Protein AF-A0A7R9WF77-F1 (afdb_monomer_lite)

Foldseek 3Di:
DVVLVPDDPVVNCVVPVDPPVVVVLVVLQVQQDWDKDKDKDWPPVVPDDPPDDTDMDIDIDTDHDPVPDDPVSVVCHQFHPDPPDPDTDGDKDKDWDADPVVRGTDDIDID

Sequence (111 aa):
VFDILTLDDDVRNDLLRLPDEKMADVAIFCNNYPNVDVTFDVRDADDVTAGDPVQISVKLEREIDEDDMDEEDLERLGVVSAPLFPKEKREGWWIVIGDTKTNSLLSLKRV

pLDDT: mean 89.85, std 5.78, range [69.88, 97.06]

Radius of gyration: 19.61 Å; chains: 1; bounding box: 44×33×56 Å

Organism: NCBI:txid2749911

InterPro domains:
  IPR004179 Sec63 domain [PF02889] (22-111)
  IPR014756 Immunoglobulin E-set [SSF81296] (35-111)
  IPR035892 C2 domain superfamily [G3DSA:2.60.40.150] (33-111)

Secondary structure (DSSP, 8-state):
-HHHHTS-HHHHHHHH---HHHHHHHHHHHHHS--EEEEEEETTGGG--TTPPP-EEEEEEE---TTS--HHHHHHTTB---TTSSS--B---EEEEEETTTTEEEEEEE-

Structure (mmCIF, N/CA/C/O backbone):
data_AF-A0A7R9WF77-F1
#
_entry.id   AF-A0A7R9WF77-F1
#
loop_
_atom_site.group_PDB
_atom_site.id
_atom_site.type_symbol
_atom_site.label_atom_id
_atom_site.label_alt_id
_atom_site.label_comp_id
_atom_site.label_asym_id
_atom_site.label_entity_id
_atom_site.label_seq_id
_atom_site.pdbx_PDB_ins_code
_atom_site.Cartn_x
_atom_site.Cartn_y
_atom_site.Cartn_z
_atom_site.occupancy
_atom_site.B_iso_or_equiv
_atom_site.auth_seq_id
_atom_site.auth_comp_id
_atom_site.auth_asym_id
_atom_site.auth_atom_id
_atom_site.pdbx_PDB_model_num
ATOM 1 N N . VAL A 1 1 ? -2.107 -5.637 -12.566 1.00 81.06 1 VAL A N 1
ATOM 2 C CA . VAL A 1 1 ? -0.658 -5.352 -12.431 1.00 81.06 1 VAL A CA 1
ATOM 3 C C . VAL A 1 1 ? 0.068 -6.601 -11.984 1.00 81.06 1 VAL A C 1
ATOM 5 O O . VAL A 1 1 ? 0.930 -7.038 -12.725 1.00 81.06 1 VAL A O 1
ATOM 8 N N . PHE A 1 2 ? -0.345 -7.231 -10.880 1.00 84.75 2 PHE A N 1
ATOM 9 C CA . PHE A 1 2 ? 0.202 -8.526 -10.453 1.00 84.75 2 PHE A CA 1
ATOM 10 C C . PHE A 1 2 ? 0.205 -9.589 -11.562 1.00 84.75 2 PHE A C 1
ATOM 12 O O . PHE A 1 2 ? 1.232 -10.206 -11.785 1.00 84.75 2 PHE A O 1
ATOM 19 N N . ASP A 1 3 ? -0.865 -9.689 -12.356 1.00 88.06 3 ASP A N 1
ATOM 20 C CA . ASP A 1 3 ? -0.907 -10.618 -13.500 1.00 88.06 3 ASP A CA 1
ATOM 21 C C . ASP A 1 3 ? 0.127 -10.337 -14.600 1.00 88.06 3 ASP A C 1
ATOM 23 O O . ASP A 1 3 ? 0.334 -11.191 -15.441 1.00 88.06 3 ASP A O 1
ATOM 27 N N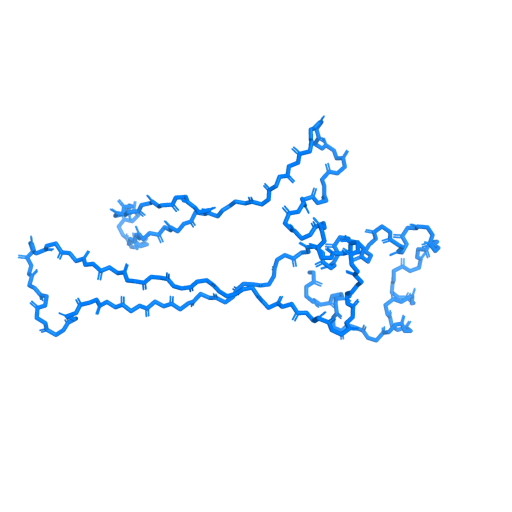 . ILE A 1 4 ? 0.717 -9.138 -14.668 1.00 86.12 4 ILE A N 1
ATOM 28 C CA . ILE A 1 4 ? 1.791 -8.810 -15.625 1.00 86.12 4 ILE A CA 1
ATOM 29 C C . ILE A 1 4 ? 3.165 -9.092 -15.008 1.00 86.12 4 ILE A C 1
ATOM 31 O O . ILE A 1 4 ? 4.081 -9.481 -15.726 1.00 86.12 4 ILE A O 1
ATOM 35 N N . LEU A 1 5 ? 3.291 -8.909 -13.689 1.00 82.56 5 LEU A N 1
ATOM 36 C CA . LEU A 1 5 ? 4.501 -9.191 -12.912 1.00 82.56 5 LEU A CA 1
ATOM 37 C C . LEU A 1 5 ? 4.819 -10.689 -12.846 1.00 82.56 5 LEU A C 1
ATOM 39 O O . LEU A 1 5 ? 5.982 -11.060 -12.842 1.00 82.56 5 LEU A O 1
ATOM 43 N N . THR A 1 6 ? 3.798 -11.546 -12.805 1.00 83.56 6 THR A N 1
ATOM 44 C CA . THR A 1 6 ? 3.965 -13.001 -12.649 1.00 83.56 6 THR A CA 1
ATOM 45 C C . THR A 1 6 ? 4.094 -13.766 -13.967 1.00 83.56 6 THR A C 1
ATOM 47 O O . THR A 1 6 ? 4.174 -14.993 -13.948 1.00 83.56 6 THR A O 1
ATOM 50 N N . LEU A 1 7 ? 4.069 -13.076 -15.112 1.00 87.50 7 LEU A N 1
ATOM 51 C CA . LEU A 1 7 ? 4.245 -13.709 -16.419 1.00 87.50 7 LEU A CA 1
ATOM 52 C C . LEU A 1 7 ? 5.720 -13.915 -16.728 1.00 87.50 7 LEU A C 1
ATOM 54 O O . LEU A 1 7 ? 6.526 -13.003 -16.551 1.00 87.50 7 LEU A O 1
ATOM 58 N N . ASP A 1 8 ? 6.017 -15.069 -17.319 1.00 86.38 8 ASP A N 1
ATOM 59 C CA . ASP A 1 8 ? 7.302 -15.316 -17.957 1.00 86.38 8 ASP A CA 1
ATOM 60 C C . ASP A 1 8 ? 7.566 -14.280 -19.065 1.00 86.38 8 ASP A C 1
ATOM 62 O O . ASP A 1 8 ? 6.649 -13.800 -19.748 1.00 86.38 8 ASP A O 1
ATOM 66 N N . ASP A 1 9 ? 8.839 -13.936 -19.254 1.00 83.56 9 ASP A N 1
ATOM 67 C CA . ASP A 1 9 ? 9.274 -12.874 -20.165 1.00 83.56 9 ASP A CA 1
ATOM 68 C C . ASP A 1 9 ? 8.800 -13.078 -21.613 1.00 83.56 9 ASP A C 1
ATOM 70 O O . ASP A 1 9 ? 8.432 -12.116 -22.292 1.00 83.56 9 ASP A O 1
ATOM 74 N N . ASP A 1 10 ? 8.791 -14.316 -22.106 1.00 88.75 10 ASP A N 1
ATOM 75 C CA . ASP A 1 10 ? 8.358 -14.660 -23.462 1.00 88.75 10 ASP A CA 1
ATOM 76 C C . ASP A 1 10 ? 6.851 -14.441 -23.655 1.00 88.75 10 ASP A C 1
ATOM 78 O O . ASP A 1 10 ? 6.436 -13.827 -24.644 1.00 88.75 10 ASP A O 1
ATOM 82 N N . VAL A 1 11 ? 6.040 -14.854 -22.677 1.00 91.69 11 VAL A N 1
ATOM 83 C CA . VAL A 1 11 ? 4.589 -14.623 -22.665 1.00 91.69 11 VAL A CA 1
ATOM 84 C C . VAL A 1 11 ? 4.283 -13.134 -22.541 1.00 91.69 11 VAL A C 1
ATOM 86 O O . VAL A 1 11 ? 3.437 -12.610 -23.271 1.00 91.69 11 VAL A O 1
ATOM 89 N N . ARG A 1 12 ? 4.990 -12.424 -21.656 1.00 90.00 12 ARG A N 1
ATOM 90 C CA . ARG A 1 12 ? 4.835 -10.977 -21.467 1.00 90.00 12 ARG A CA 1
ATOM 91 C C . ARG A 1 12 ? 5.142 -10.213 -22.755 1.00 90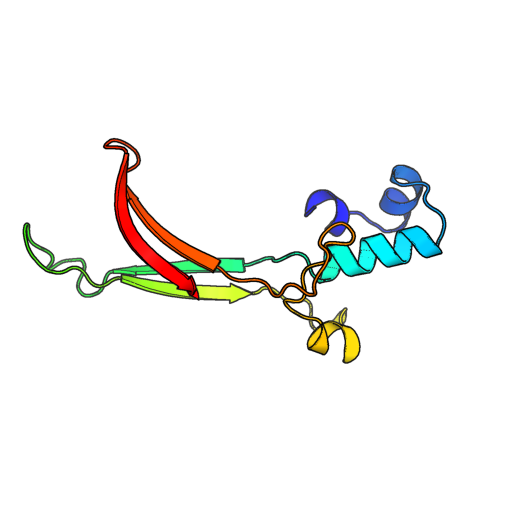.00 12 ARG A C 1
ATOM 93 O O . ARG A 1 12 ? 4.370 -9.335 -23.145 1.00 90.00 12 ARG A O 1
ATOM 100 N N . ASN A 1 13 ? 6.228 -10.567 -23.438 1.00 87.56 13 ASN A N 1
ATOM 101 C CA . ASN A 1 13 ? 6.639 -9.915 -24.678 1.00 87.56 13 ASN A CA 1
ATOM 102 C C . ASN A 1 13 ? 5.679 -10.210 -25.844 1.00 87.56 13 ASN A C 1
ATOM 104 O O . ASN A 1 13 ? 5.327 -9.281 -26.578 1.00 87.56 13 ASN A O 1
ATOM 108 N N . ASP A 1 14 ? 5.198 -11.452 -25.998 1.00 92.31 14 ASP A N 1
ATOM 109 C CA . ASP A 1 14 ? 4.195 -11.776 -27.027 1.00 92.31 14 ASP A CA 1
ATOM 110 C C . ASP A 1 14 ? 2.831 -11.130 -26.745 1.00 92.31 14 ASP A C 1
ATOM 112 O O . ASP A 1 14 ? 2.131 -10.745 -27.684 1.00 92.31 14 ASP A O 1
ATOM 116 N N . LEU A 1 15 ? 2.456 -10.962 -25.475 1.00 92.69 15 LEU A N 1
ATOM 117 C CA . LEU A 1 15 ? 1.201 -10.316 -25.098 1.00 92.69 15 LEU A CA 1
ATOM 118 C C . LEU A 1 15 ? 1.241 -8.799 -25.327 1.00 92.69 15 LEU A C 1
ATOM 120 O O . LEU A 1 15 ? 0.309 -8.237 -25.904 1.00 92.69 15 LEU A O 1
ATOM 124 N N . LEU A 1 16 ? 2.299 -8.131 -24.854 1.00 90.12 16 LEU A N 1
ATOM 125 C CA . LEU A 1 16 ? 2.389 -6.669 -24.860 1.00 90.12 16 LEU A CA 1
ATOM 126 C C . LEU A 1 16 ? 2.827 -6.113 -26.218 1.00 90.12 16 LEU A C 1
ATOM 128 O O . LEU A 1 16 ? 2.316 -5.072 -26.636 1.00 90.12 16 LEU A O 1
ATOM 132 N N . ARG A 1 17 ? 3.741 -6.800 -26.921 1.00 92.44 17 ARG A N 1
ATOM 133 C CA . ARG A 1 17 ? 4.253 -6.416 -28.255 1.00 92.44 17 ARG A CA 1
ATOM 134 C C . ARG A 1 17 ? 4.690 -4.951 -28.340 1.00 92.44 17 ARG A C 1
ATOM 136 O O . ARG A 1 17 ? 4.453 -4.272 -29.342 1.00 92.44 17 ARG A O 1
ATOM 143 N N . LEU A 1 18 ? 5.291 -4.455 -27.264 1.00 92.56 18 LEU A N 1
ATOM 144 C CA . LEU A 1 18 ? 5.778 -3.087 -27.164 1.00 92.56 18 LEU A CA 1
ATOM 145 C C . LEU A 1 18 ? 7.244 -3.004 -27.616 1.00 92.56 18 LEU A C 1
ATOM 147 O O . LEU A 1 18 ? 7.979 -3.976 -27.460 1.00 92.56 18 LEU A O 1
ATOM 151 N N . PRO A 1 19 ? 7.6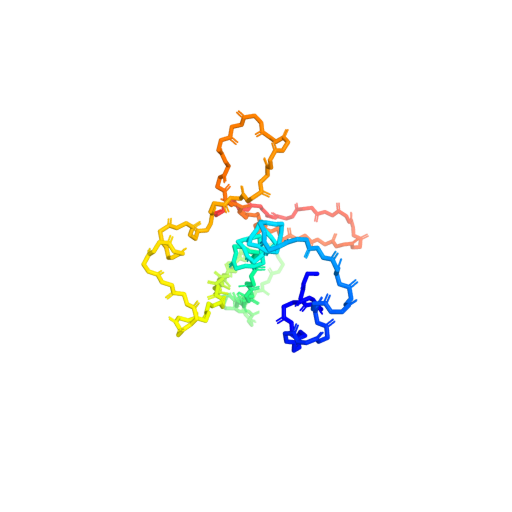91 -1.850 -28.145 1.00 93.19 19 PRO A N 1
ATOM 152 C CA . PRO A 1 19 ? 9.115 -1.589 -28.342 1.00 93.19 19 PRO A CA 1
ATOM 153 C C . PRO A 1 19 ? 9.885 -1.647 -27.017 1.00 93.19 19 PRO A C 1
ATOM 155 O O . PRO A 1 19 ? 9.328 -1.287 -25.979 1.00 93.19 19 PRO A O 1
ATOM 158 N N . ASP A 1 20 ? 11.174 -1.983 -27.069 1.00 89.00 20 ASP A N 1
ATOM 159 C CA . ASP A 1 20 ? 12.037 -2.127 -25.884 1.00 89.00 20 ASP A CA 1
ATOM 160 C C . ASP A 1 20 ? 12.001 -0.896 -24.961 1.00 89.00 20 ASP A C 1
ATOM 162 O O . ASP A 1 20 ? 11.877 -1.030 -23.747 1.00 89.00 20 ASP A O 1
ATOM 166 N N . GLU A 1 21 ? 11.995 0.316 -25.531 1.00 90.00 21 GLU A N 1
ATOM 167 C CA . GLU A 1 21 ? 11.876 1.570 -24.767 1.00 90.00 21 GLU A CA 1
ATOM 168 C C . GLU A 1 21 ? 10.589 1.629 -23.928 1.00 90.00 21 GLU A C 1
ATOM 170 O O . GLU A 1 21 ? 10.582 2.109 -22.799 1.00 90.00 21 GLU A O 1
ATOM 175 N N . LYS A 1 22 ? 9.480 1.125 -24.477 1.00 90.44 22 LYS A N 1
ATOM 176 C CA . LYS A 1 22 ? 8.181 1.094 -23.797 1.00 90.44 22 LYS A CA 1
ATOM 177 C C . LYS A 1 22 ? 8.084 -0.071 -22.823 1.00 90.44 22 LYS A C 1
ATOM 179 O O . LYS A 1 22 ? 7.382 0.050 -21.824 1.00 90.44 22 LYS A O 1
ATOM 184 N N . MET A 1 23 ? 8.789 -1.168 -23.085 1.00 89.12 23 MET A N 1
ATOM 185 C CA . MET A 1 23 ? 8.916 -2.253 -22.119 1.00 89.12 23 MET A CA 1
ATOM 186 C C . MET A 1 23 ? 9.711 -1.830 -20.884 1.00 89.12 23 MET A C 1
ATOM 188 O O . MET A 1 23 ? 9.311 -2.188 -19.778 1.00 89.12 23 MET A O 1
ATOM 192 N N . ALA A 1 24 ? 10.749 -1.005 -21.042 1.00 86.00 24 ALA A N 1
ATOM 193 C CA . ALA A 1 24 ? 11.469 -0.415 -19.914 1.00 86.00 24 ALA A CA 1
ATOM 194 C C . ALA A 1 24 ? 10.549 0.463 -19.043 1.00 86.00 24 ALA A C 1
ATOM 196 O O . ALA A 1 24 ? 10.519 0.304 -17.824 1.00 86.00 24 ALA A O 1
ATOM 197 N N . ASP A 1 25 ? 9.720 1.316 -19.662 1.00 88.06 25 ASP A N 1
ATOM 198 C CA . ASP A 1 25 ? 8.718 2.123 -18.945 1.00 88.06 25 ASP A CA 1
ATOM 199 C C . ASP A 1 25 ? 7.744 1.241 -18.126 1.00 88.06 25 ASP A C 1
ATOM 201 O O . ASP A 1 25 ? 7.378 1.578 -16.994 1.00 88.06 25 ASP A O 1
ATOM 205 N N . VAL A 1 26 ? 7.316 0.104 -18.691 1.00 88.62 26 VAL A N 1
ATOM 206 C CA . VAL A 1 26 ? 6.424 -0.860 -18.023 1.00 88.62 26 VAL A CA 1
ATOM 207 C C . VAL A 1 26 ? 7.125 -1.555 -16.858 1.00 88.62 26 VAL A C 1
ATOM 209 O O . VAL A 1 26 ? 6.513 -1.688 -15.799 1.00 88.62 26 VAL A O 1
ATOM 212 N N . ALA A 1 27 ? 8.386 -1.960 -17.022 1.00 84.44 27 ALA A N 1
ATOM 213 C CA . ALA A 1 27 ? 9.176 -2.576 -15.958 1.00 84.44 27 ALA A CA 1
ATOM 214 C C . ALA A 1 27 ? 9.320 -1.627 -14.758 1.00 84.44 27 ALA A C 1
ATOM 216 O O . ALA A 1 27 ? 8.952 -1.989 -13.643 1.00 84.44 27 ALA A O 1
ATOM 217 N N . ILE A 1 28 ? 9.697 -0.366 -15.004 1.00 84.44 28 ILE A N 1
ATOM 218 C CA . ILE A 1 28 ? 9.804 0.666 -13.959 1.00 84.44 28 ILE A CA 1
ATOM 219 C C . ILE A 1 28 ? 8.469 0.854 -13.228 1.00 84.44 28 ILE A C 1
ATOM 221 O O . ILE A 1 28 ? 8.439 0.999 -12.004 1.00 84.44 28 ILE A O 1
ATOM 225 N N . PHE A 1 29 ? 7.346 0.870 -13.957 1.00 89.19 29 PHE A N 1
ATOM 226 C CA . PHE A 1 29 ? 6.025 0.966 -13.334 1.00 89.19 29 PHE A CA 1
ATOM 227 C C . PHE A 1 29 ? 5.729 -0.246 -12.443 1.00 89.19 29 PHE A C 1
ATOM 229 O O . PHE A 1 29 ? 5.212 -0.070 -11.342 1.00 89.19 29 PHE A O 1
ATOM 236 N N . CYS A 1 30 ? 6.034 -1.453 -12.917 1.00 87.00 30 CYS A N 1
ATOM 237 C CA . CYS A 1 30 ? 5.735 -2.692 -12.211 1.00 87.00 30 CYS A CA 1
ATOM 238 C C . CYS A 1 30 ? 6.597 -2.854 -10.948 1.00 87.00 30 CYS A C 1
ATOM 240 O O . CYS A 1 30 ? 6.032 -3.147 -9.899 1.00 87.00 30 CYS A O 1
ATOM 242 N N . ASN A 1 31 ? 7.897 -2.548 -11.012 1.00 83.12 31 ASN A N 1
ATOM 243 C CA . ASN A 1 31 ? 8.815 -2.591 -9.862 1.00 83.12 31 ASN A CA 1
ATOM 244 C C . ASN A 1 31 ? 8.410 -1.589 -8.766 1.00 83.12 31 ASN A C 1
ATOM 246 O O . ASN A 1 31 ? 8.482 -1.871 -7.572 1.00 83.12 31 ASN A O 1
ATOM 250 N N . ASN A 1 32 ? 7.918 -0.412 -9.165 1.00 86.56 32 ASN A N 1
ATOM 251 C CA . ASN A 1 32 ? 7.452 0.605 -8.221 1.00 86.56 32 ASN A CA 1
ATOM 252 C C . ASN A 1 32 ? 6.013 0.384 -7.735 1.00 86.56 32 ASN A C 1
ATOM 254 O O . ASN A 1 32 ? 5.572 1.080 -6.812 1.00 86.56 32 ASN A O 1
ATOM 258 N N . TYR A 1 33 ? 5.267 -0.544 -8.342 1.00 89.88 33 TYR A N 1
ATOM 259 C CA . TYR A 1 33 ? 3.891 -0.810 -7.949 1.00 89.88 33 TYR A CA 1
ATOM 260 C C . TYR A 1 33 ? 3.863 -1.464 -6.561 1.00 89.88 33 TYR A C 1
ATOM 262 O O . TYR A 1 33 ? 4.553 -2.455 -6.332 1.00 89.88 33 TYR A O 1
ATOM 270 N N . PRO A 1 34 ? 3.081 -0.935 -5.607 1.00 90.12 34 PRO A N 1
ATOM 271 C CA . PRO A 1 34 ? 3.168 -1.394 -4.233 1.00 90.12 34 PRO A CA 1
ATOM 272 C C . PRO A 1 34 ? 2.544 -2.780 -4.050 1.00 90.12 34 PRO A C 1
ATOM 274 O O . PRO A 1 34 ? 1.371 -2.991 -4.372 1.00 90.12 34 PRO A O 1
ATOM 277 N N . ASN A 1 35 ? 3.314 -3.678 -3.442 1.00 90.00 35 ASN A N 1
ATOM 278 C CA . ASN A 1 35 ? 2.827 -4.897 -2.813 1.00 90.00 35 ASN A CA 1
ATOM 279 C C . ASN A 1 35 ? 3.017 -4.756 -1.296 1.00 90.00 35 ASN A C 1
ATOM 281 O O . ASN A 1 35 ? 4.146 -4.628 -0.823 1.00 90.00 35 ASN A O 1
ATOM 285 N N . VAL A 1 36 ? 1.916 -4.645 -0.550 1.00 91.75 36 VAL A N 1
ATOM 286 C CA . VAL A 1 36 ? 1.948 -4.345 0.887 1.00 91.75 36 VAL A CA 1
ATOM 287 C C . VAL A 1 36 ? 1.026 -5.296 1.626 1.00 91.75 36 VAL A C 1
ATOM 289 O O . VAL A 1 36 ? -0.190 -5.271 1.420 1.00 91.75 36 VAL A O 1
ATOM 292 N N . ASP A 1 37 ? 1.601 -6.051 2.550 1.00 94.38 37 ASP A N 1
ATOM 293 C CA . ASP A 1 37 ? 0.866 -6.851 3.510 1.00 94.38 37 ASP A CA 1
AT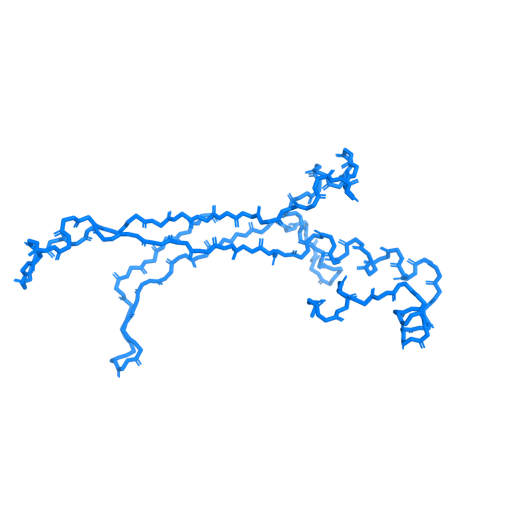OM 294 C C . ASP A 1 37 ? 0.469 -6.025 4.724 1.00 94.38 37 ASP A C 1
ATOM 296 O O . ASP A 1 37 ? 1.245 -5.242 5.284 1.00 94.38 37 ASP A O 1
ATOM 300 N N . VAL A 1 38 ? -0.778 -6.217 5.145 1.00 95.06 38 VAL A N 1
ATOM 301 C CA . VAL A 1 38 ? -1.363 -5.527 6.291 1.00 95.06 38 VAL A CA 1
ATOM 302 C C . VAL A 1 38 ? -1.710 -6.556 7.349 1.00 95.06 38 VAL A C 1
ATOM 304 O O . VAL A 1 38 ? -2.608 -7.377 7.167 1.00 95.06 38 VAL A O 1
ATOM 307 N N . THR A 1 39 ? -1.047 -6.469 8.495 1.00 96.94 39 THR A N 1
ATOM 308 C CA . THR A 1 39 ? -1.413 -7.232 9.690 1.00 96.94 39 THR A CA 1
ATOM 309 C C . THR A 1 39 ? -1.873 -6.280 10.783 1.00 96.94 39 THR A C 1
ATOM 311 O O . THR A 1 39 ? -1.414 -5.138 10.879 1.00 96.94 39 THR A O 1
ATOM 314 N N . PHE A 1 40 ? -2.829 -6.715 11.599 1.00 96.25 40 PHE A N 1
ATOM 315 C CA . PHE A 1 40 ? -3.330 -5.914 12.706 1.00 96.25 40 PHE A CA 1
ATOM 316 C C . PHE A 1 40 ? -3.563 -6.771 13.941 1.00 96.25 40 PHE A C 1
ATOM 318 O O . PHE A 1 40 ? -3.846 -7.961 13.837 1.00 96.25 40 PHE A O 1
ATOM 325 N N . ASP A 1 41 ? -3.472 -6.129 15.097 1.00 96.31 41 ASP A N 1
ATOM 326 C CA . ASP A 1 41 ? -3.713 -6.744 16.392 1.00 96.31 41 ASP A CA 1
ATOM 327 C C . ASP A 1 41 ? -4.453 -5.754 17.298 1.00 96.31 41 ASP A C 1
ATOM 329 O O . ASP A 1 41 ? -4.139 -4.555 17.321 1.00 96.31 41 ASP A O 1
ATOM 333 N N . VAL A 1 42 ? -5.478 -6.231 18.001 1.00 94.81 42 VAL A N 1
ATOM 334 C CA . VAL A 1 42 ? -6.261 -5.416 18.936 1.00 94.81 42 VAL A CA 1
ATOM 335 C C . VAL A 1 42 ? -5.667 -5.610 20.320 1.00 94.81 42 VAL A C 1
ATOM 337 O O . VAL A 1 42 ? -5.671 -6.719 20.849 1.00 94.81 42 VAL A O 1
ATOM 340 N N . ARG A 1 43 ? -5.167 -4.528 20.920 1.00 93.00 43 ARG A N 1
ATOM 341 C CA . ARG A 1 43 ? -4.593 -4.602 22.265 1.00 93.00 43 ARG A CA 1
ATOM 342 C C . ARG A 1 43 ? -5.676 -4.957 23.271 1.00 93.00 43 ARG A C 1
ATOM 344 O O . ARG A 1 43 ? -6.737 -4.337 23.254 1.00 93.00 43 ARG A O 1
ATOM 351 N N . ASP A 1 44 ? -5.369 -5.934 24.121 1.00 90.69 44 ASP A N 1
ATOM 352 C CA . ASP A 1 44 ? -6.237 -6.409 25.202 1.00 90.69 44 ASP A CA 1
ATOM 353 C C . ASP A 1 44 ? -7.650 -6.774 24.709 1.00 90.69 44 ASP A C 1
ATOM 355 O O . ASP A 1 44 ? -8.650 -6.448 25.340 1.00 90.69 44 ASP A O 1
ATOM 359 N N . ALA A 1 45 ? -7.734 -7.443 23.549 1.00 89.12 45 ALA A N 1
ATOM 360 C CA . ALA A 1 45 ? -8.991 -7.738 22.855 1.00 89.12 45 ALA A CA 1
ATOM 361 C C . ALA A 1 45 ? -10.053 -8.430 23.731 1.00 89.12 45 ALA A C 1
ATOM 363 O O . ALA A 1 45 ? -11.246 -8.191 23.542 1.00 89.12 45 ALA A O 1
ATOM 364 N N . ASP A 1 46 ? -9.621 -9.262 24.682 1.00 89.94 46 ASP A N 1
ATOM 365 C CA . ASP A 1 46 ? -10.501 -10.011 25.584 1.00 89.94 46 ASP A CA 1
ATOM 366 C C . ASP A 1 46 ? -11.126 -9.137 26.692 1.00 89.94 46 ASP A C 1
ATOM 368 O O . ASP A 1 46 ? -12.180 -9.491 27.222 1.00 89.94 46 ASP A O 1
ATOM 372 N N . ASP A 1 47 ? -10.525 -7.985 27.008 1.00 89.56 47 ASP A N 1
ATOM 373 C CA . ASP A 1 47 ? -10.953 -7.072 28.080 1.00 89.56 47 ASP A CA 1
ATOM 374 C C . ASP A 1 47 ? -11.705 -5.832 27.554 1.00 89.56 47 ASP A C 1
ATOM 376 O O . ASP A 1 47 ? -12.025 -4.914 28.312 1.00 89.56 47 ASP A O 1
ATOM 380 N N . VAL A 1 48 ? -12.023 -5.784 26.255 1.00 90.62 48 VAL A N 1
ATOM 381 C CA . VAL A 1 48 ? -12.737 -4.652 25.646 1.00 90.62 48 VAL A CA 1
ATOM 382 C C . VAL A 1 48 ? -14.221 -4.675 26.019 1.00 90.62 48 VAL A C 1
ATOM 384 O O . VAL A 1 48 ? -14.953 -5.602 25.660 1.00 90.62 48 VAL A O 1
ATOM 387 N N . THR A 1 49 ? -14.709 -3.602 26.649 1.00 91.06 49 THR A N 1
ATOM 388 C CA . THR A 1 49 ? -16.140 -3.418 26.929 1.00 91.06 49 THR A CA 1
ATOM 389 C C . THR A 1 49 ? -16.748 -2.226 26.184 1.00 91.06 49 THR A C 1
ATOM 391 O O . THR A 1 49 ? -16.068 -1.393 25.580 1.00 91.06 49 THR A O 1
ATOM 394 N N . ALA A 1 50 ? -18.083 -2.167 26.147 1.00 89.19 50 ALA A N 1
ATOM 395 C CA . ALA A 1 50 ? -18.793 -1.125 25.417 1.00 89.19 50 ALA A CA 1
ATOM 396 C C . ALA A 1 50 ? -18.524 0.263 26.024 1.00 89.19 50 ALA A C 1
ATOM 398 O O . ALA A 1 50 ? -18.900 0.535 27.161 1.00 89.19 50 ALA A O 1
ATOM 399 N N . GLY A 1 51 ? -17.948 1.156 25.218 1.00 87.62 51 GLY A N 1
ATOM 400 C CA . GLY A 1 51 ? -17.577 2.512 25.629 1.00 87.62 51 GLY A CA 1
ATOM 401 C C . GLY A 1 51 ? -16.088 2.688 25.928 1.00 87.62 51 GLY A C 1
ATOM 402 O O . GLY A 1 51 ? -15.653 3.831 26.070 1.00 87.62 51 GLY A O 1
ATOM 403 N N . ASP A 1 52 ? -15.310 1.603 25.956 1.00 89.25 52 ASP A N 1
ATOM 404 C CA . ASP A 1 52 ? -13.871 1.682 26.184 1.00 89.25 52 ASP A CA 1
ATOM 405 C C . ASP A 1 52 ? -13.112 2.181 24.944 1.00 89.25 52 ASP A C 1
ATOM 407 O O . ASP A 1 52 ? -13.491 1.896 23.800 1.00 89.25 52 ASP A O 1
ATOM 411 N N . PRO A 1 53 ? -12.009 2.923 25.141 1.00 89.50 53 PRO A N 1
ATOM 412 C CA . PRO A 1 53 ? -11.099 3.251 24.057 1.00 89.50 53 PRO A CA 1
ATOM 413 C C . PRO A 1 53 ? -10.368 1.987 23.583 1.00 89.50 53 PRO A C 1
ATOM 415 O O . PRO A 1 53 ? -9.621 1.371 24.336 1.00 89.50 53 PRO A O 1
ATOM 418 N N . VAL A 1 54 ? -10.534 1.634 22.308 1.00 93.50 54 VAL A N 1
ATOM 419 C CA . VAL A 1 54 ? -9.863 0.478 21.693 1.00 93.50 54 VAL A CA 1
ATOM 420 C C . VAL A 1 54 ? -8.593 0.926 20.979 1.00 93.50 54 VAL A C 1
ATOM 422 O O . VAL A 1 54 ? -8.625 1.841 20.150 1.00 93.50 54 VAL A O 1
ATOM 425 N N . GLN A 1 55 ? -7.471 0.259 21.257 1.00 93.38 55 GLN A N 1
ATOM 426 C CA . GLN A 1 55 ? -6.213 0.496 20.557 1.00 93.38 55 GLN A CA 1
ATOM 427 C C . GLN A 1 55 ? -5.899 -0.650 19.593 1.00 93.38 55 GLN A C 1
ATOM 429 O O . GLN A 1 55 ? -5.793 -1.805 19.992 1.00 93.38 55 GLN A O 1
ATOM 434 N N . ILE A 1 56 ? -5.685 -0.307 18.323 1.00 95.19 56 ILE A N 1
ATOM 435 C CA . ILE A 1 56 ? -5.327 -1.260 17.269 1.00 95.19 56 ILE A CA 1
ATOM 436 C C . ILE A 1 56 ? -3.896 -0.973 16.819 1.00 95.19 56 ILE A C 1
ATOM 438 O O . ILE A 1 56 ? -3.557 0.162 16.470 1.00 95.19 56 ILE A O 1
ATOM 442 N N . SER A 1 57 ? -3.053 -2.000 16.848 1.00 95.38 57 SER A N 1
ATOM 443 C CA . SER A 1 57 ? -1.720 -1.978 16.257 1.00 95.38 57 SER A CA 1
ATOM 444 C C . SER A 1 57 ? -1.826 -2.465 14.819 1.00 95.38 57 SER A C 1
ATOM 446 O O . SER A 1 57 ? -2.355 -3.542 14.584 1.00 95.38 57 SER A O 1
ATOM 448 N N . VAL A 1 58 ? -1.337 -1.680 13.862 1.00 96.50 58 VAL A N 1
ATOM 449 C CA . VAL A 1 58 ? -1.321 -2.043 12.439 1.00 96.50 58 VAL A CA 1
ATOM 450 C C . VAL A 1 58 ? 0.125 -2.054 11.976 1.00 96.50 58 VAL A C 1
ATOM 452 O O . VAL A 1 58 ? 0.857 -1.092 12.221 1.00 96.50 58 VAL A O 1
ATOM 455 N N . LYS A 1 59 ? 0.527 -3.138 11.320 1.00 95.81 59 LYS A N 1
ATOM 456 C CA . LYS A 1 59 ? 1.843 -3.322 10.721 1.00 95.81 59 LYS A CA 1
ATOM 457 C C . LYS A 1 59 ? 1.664 -3.439 9.209 1.00 95.81 59 LYS A C 1
ATOM 459 O O . LYS A 1 59 ? 0.839 -4.216 8.737 1.00 95.81 59 LYS A O 1
ATOM 464 N N . LEU A 1 60 ? 2.416 -2.616 8.487 1.00 94.31 60 LEU A N 1
ATOM 465 C CA . LEU A 1 60 ? 2.514 -2.645 7.034 1.00 94.31 60 LEU A CA 1
ATOM 466 C C . LEU A 1 60 ? 3.888 -3.194 6.682 1.00 94.31 60 LEU A C 1
ATOM 468 O O . LEU A 1 60 ? 4.888 -2.664 7.173 1.00 94.31 60 LEU A O 1
ATOM 472 N N . GLU A 1 61 ? 3.932 -4.223 5.853 1.00 93.06 61 GLU A N 1
ATOM 473 C CA . GLU A 1 61 ? 5.173 -4.781 5.323 1.00 93.06 61 GLU A CA 1
ATOM 474 C C . GLU A 1 61 ? 5.126 -4.683 3.809 1.00 93.06 61 GLU A C 1
ATOM 476 O O . GLU A 1 61 ? 4.190 -5.167 3.183 1.00 93.06 61 GLU A O 1
ATOM 481 N N . ARG A 1 62 ? 6.099 -3.982 3.224 1.00 89.31 62 ARG A N 1
ATOM 482 C CA . ARG A 1 62 ? 6.242 -3.924 1.774 1.00 89.31 62 ARG A CA 1
ATOM 483 C C . ARG A 1 62 ? 7.046 -5.141 1.351 1.00 89.31 62 ARG A C 1
ATOM 485 O O . ARG A 1 62 ? 8.186 -5.283 1.789 1.00 89.31 62 ARG A O 1
ATOM 492 N N . GLU A 1 63 ? 6.457 -5.979 0.513 1.00 85.50 63 GLU A N 1
ATOM 493 C CA . GLU A 1 63 ? 7.198 -7.051 -0.135 1.00 85.50 63 GLU A CA 1
ATOM 494 C C . GLU A 1 63 ? 8.035 -6.440 -1.257 1.00 85.50 63 GLU A C 1
ATOM 496 O O . GLU A 1 63 ? 7.517 -5.733 -2.128 1.00 85.50 63 GLU A O 1
ATOM 501 N N . ILE A 1 64 ? 9.339 -6.675 -1.189 1.00 80.62 64 ILE A N 1
ATOM 502 C CA . ILE A 1 64 ? 10.304 -6.263 -2.197 1.00 80.62 64 ILE A CA 1
ATOM 503 C C . ILE A 1 64 ? 11.157 -7.471 -2.573 1.00 80.62 64 ILE A C 1
ATOM 505 O O . ILE A 1 64 ? 11.527 -8.255 -1.700 1.00 80.62 64 ILE A O 1
ATOM 509 N N . ASP A 1 65 ? 11.446 -7.620 -3.861 1.00 76.75 65 ASP A N 1
ATOM 510 C CA . ASP A 1 65 ? 12.400 -8.617 -4.336 1.00 76.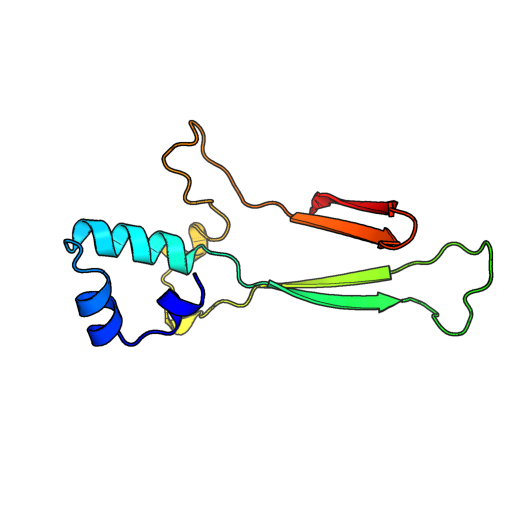75 65 ASP A CA 1
ATOM 511 C C . ASP A 1 65 ? 13.782 -7.960 -4.405 1.00 76.75 65 ASP A C 1
ATOM 513 O O . ASP A 1 65 ? 14.109 -7.268 -5.365 1.00 76.75 65 ASP A O 1
ATOM 517 N N . GLU A 1 66 ? 14.549 -8.061 -3.316 1.00 69.88 66 GLU A N 1
ATOM 518 C CA . GLU A 1 66 ? 15.863 -7.408 -3.204 1.00 69.88 66 GLU A CA 1
ATOM 519 C C . GLU A 1 66 ? 16.889 -7.957 -4.207 1.00 69.88 66 GLU A C 1
ATOM 521 O O . GLU A 1 66 ? 17.845 -7.252 -4.522 1.00 69.88 66 GLU A O 1
ATOM 526 N N . ASP A 1 67 ? 16.698 -9.178 -4.719 1.00 72.31 67 ASP A N 1
ATOM 527 C CA . ASP A 1 67 ? 17.621 -9.805 -5.671 1.00 72.31 67 ASP A CA 1
ATOM 528 C C . ASP A 1 67 ? 17.432 -9.267 -7.107 1.00 72.31 67 ASP A C 1
ATOM 530 O O . ASP A 1 67 ? 18.388 -9.252 -7.888 1.00 72.31 67 ASP A O 1
ATOM 534 N N . ASP A 1 68 ? 16.231 -8.774 -7.431 1.00 71.38 68 ASP A N 1
ATOM 535 C CA . ASP A 1 68 ? 15.854 -8.228 -8.746 1.00 71.38 68 ASP A CA 1
ATOM 536 C C . ASP A 1 68 ? 15.926 -6.689 -8.826 1.00 71.38 68 ASP A C 1
ATOM 538 O O . ASP A 1 68 ? 15.645 -6.107 -9.878 1.00 71.38 68 ASP A O 1
ATOM 542 N N . MET A 1 69 ? 16.306 -6.013 -7.737 1.00 75.75 69 MET A N 1
ATOM 543 C CA . MET A 1 69 ? 16.399 -4.551 -7.670 1.00 75.75 69 MET A CA 1
ATOM 544 C C . MET A 1 69 ? 17.843 -4.078 -7.530 1.00 75.75 69 MET A C 1
ATOM 546 O O . MET A 1 69 ? 18.595 -4.544 -6.672 1.00 75.75 69 MET A O 1
ATOM 550 N N . ASP A 1 70 ? 18.216 -3.081 -8.328 1.00 82.62 70 ASP A N 1
ATOM 551 C CA . ASP A 1 70 ? 19.493 -2.393 -8.166 1.00 82.62 70 ASP A CA 1
ATOM 552 C C . ASP A 1 70 ? 19.408 -1.202 -7.184 1.00 82.62 70 ASP A C 1
ATOM 554 O O . ASP A 1 70 ? 18.365 -0.888 -6.603 1.00 82.62 70 ASP A O 1
ATOM 558 N N . GLU A 1 71 ? 20.543 -0.538 -6.950 1.00 82.62 71 GLU A N 1
ATOM 559 C CA . GLU A 1 71 ? 20.618 0.614 -6.040 1.00 82.62 71 GLU A CA 1
ATOM 560 C C . GLU A 1 71 ? 19.734 1.787 -6.514 1.00 82.62 71 GLU A C 1
ATOM 562 O O . GLU A 1 71 ? 19.177 2.509 -5.685 1.00 82.62 71 GLU A O 1
ATOM 567 N N . GLU A 1 72 ? 19.537 1.946 -7.828 1.00 81.88 72 GLU A N 1
ATOM 568 C CA . GLU A 1 72 ? 18.682 2.993 -8.393 1.00 81.88 72 GLU A CA 1
ATOM 569 C C . GLU A 1 72 ? 17.194 2.674 -8.167 1.00 81.88 72 GLU A C 1
ATOM 571 O O . GLU A 1 72 ? 16.419 3.561 -7.790 1.00 81.88 72 GLU A O 1
ATOM 576 N N . ASP A 1 73 ? 16.792 1.414 -8.326 1.00 80.12 73 ASP A N 1
ATOM 577 C CA . ASP A 1 73 ? 15.438 0.946 -8.031 1.00 80.12 73 ASP A CA 1
ATOM 578 C C . ASP A 1 73 ? 15.085 1.155 -6.552 1.00 80.12 73 ASP A C 1
ATOM 580 O O . ASP A 1 73 ? 14.014 1.689 -6.234 1.00 80.12 73 ASP A O 1
ATOM 584 N N . LEU A 1 74 ? 16.014 0.834 -5.643 1.00 81.19 74 LEU A N 1
ATOM 585 C CA . LEU A 1 74 ? 15.850 1.043 -4.202 1.00 81.19 74 LEU A CA 1
ATOM 586 C C . LEU A 1 74 ? 15.672 2.526 -3.835 1.00 81.19 74 LEU A C 1
ATOM 588 O O . LEU A 1 74 ? 14.821 2.861 -3.006 1.00 81.19 74 LEU A O 1
ATOM 592 N N . GLU A 1 75 ? 16.426 3.436 -4.457 1.00 83.56 75 GLU A N 1
ATOM 593 C CA . GLU A 1 75 ? 16.272 4.884 -4.244 1.00 83.56 75 GLU A CA 1
ATOM 594 C C . GLU A 1 75 ? 14.922 5.419 -4.751 1.00 83.56 75 GLU A C 1
ATOM 596 O O . GLU A 1 75 ? 14.358 6.381 -4.199 1.00 83.56 75 GLU A O 1
ATOM 601 N N . ARG A 1 76 ? 14.390 4.788 -5.802 1.00 81.81 76 ARG A N 1
ATOM 602 C CA . ARG A 1 76 ? 13.118 5.149 -6.437 1.00 81.81 76 ARG A CA 1
ATOM 603 C C . ARG A 1 76 ? 11.911 4.508 -5.761 1.00 81.81 76 ARG A C 1
ATOM 605 O O . ARG A 1 76 ? 10.788 4.935 -6.050 1.00 81.81 76 ARG A O 1
ATOM 612 N N . LEU A 1 77 ? 12.114 3.604 -4.799 1.00 84.44 77 LEU A N 1
ATOM 613 C CA . LEU A 1 77 ? 11.029 3.015 -4.021 1.00 84.44 77 LEU A CA 1
ATOM 614 C C . LEU A 1 77 ? 10.108 4.092 -3.429 1.00 84.44 77 LEU A C 1
ATOM 616 O O . LEU A 1 77 ? 10.504 5.032 -2.728 1.00 84.44 77 LEU A O 1
ATOM 620 N N . GLY A 1 78 ? 8.824 3.941 -3.743 1.00 86.38 78 GLY A N 1
ATOM 621 C CA . GLY A 1 78 ? 7.763 4.843 -3.316 1.00 86.38 78 GLY A CA 1
ATOM 622 C C . GLY A 1 78 ? 7.611 6.112 -4.154 1.00 86.38 78 GLY A C 1
ATOM 623 O O . GLY A 1 78 ? 6.746 6.933 -3.838 1.00 86.38 78 GLY A O 1
ATOM 624 N N . VAL A 1 79 ? 8.384 6.296 -5.227 1.00 91.06 79 VAL A N 1
ATOM 625 C CA . VAL A 1 79 ? 8.078 7.286 -6.269 1.00 91.06 79 VAL A CA 1
ATOM 626 C C . VAL A 1 79 ? 6.978 6.729 -7.172 1.00 91.06 79 VAL A C 1
ATOM 628 O O . VAL A 1 79 ? 7.047 5.614 -7.676 1.00 91.06 79 VAL A O 1
ATOM 631 N N . VAL A 1 80 ? 5.926 7.515 -7.383 1.00 91.88 80 VAL A N 1
ATOM 632 C CA . VAL A 1 80 ? 4.770 7.098 -8.179 1.00 91.88 80 VAL A CA 1
ATOM 633 C C . VAL A 1 80 ? 5.036 7.381 -9.654 1.00 91.88 80 VAL A C 1
ATOM 635 O O . VAL A 1 80 ? 5.209 8.536 -10.049 1.00 91.88 80 VAL A O 1
ATOM 638 N N . SER A 1 81 ? 4.978 6.339 -10.485 1.00 90.56 81 SER A N 1
ATOM 639 C CA . SER A 1 81 ? 5.000 6.481 -11.943 1.00 90.56 81 SER A CA 1
ATOM 640 C C . SER A 1 81 ? 3.664 7.053 -12.442 1.00 90.56 81 SER A C 1
ATOM 642 O O . SER A 1 81 ? 2.679 6.343 -12.646 1.00 90.56 81 SER A O 1
ATOM 644 N N . ALA A 1 82 ? 3.609 8.383 -12.566 1.00 91.88 82 ALA A N 1
ATOM 645 C CA . ALA A 1 82 ? 2.419 9.142 -12.954 1.00 91.88 82 ALA A CA 1
ATOM 646 C C . ALA A 1 82 ? 2.758 10.203 -14.023 1.00 91.88 82 ALA A C 1
ATOM 648 O O . ALA A 1 82 ? 2.791 11.395 -13.717 1.00 91.88 82 ALA A O 1
ATOM 649 N N . PRO A 1 83 ? 2.975 9.810 -15.294 1.00 90.06 83 PRO A N 1
ATOM 650 C CA . PRO A 1 83 ? 3.468 10.710 -16.347 1.00 90.06 83 PRO A CA 1
ATOM 651 C C . PRO A 1 83 ? 2.509 11.859 -16.699 1.00 90.06 83 PRO A C 1
ATOM 653 O O . PRO A 1 83 ? 2.925 12.875 -17.247 1.00 90.06 83 PRO A O 1
ATOM 656 N N . LEU A 1 84 ? 1.219 11.712 -16.386 1.00 94.81 84 LEU A N 1
ATOM 657 C CA . LEU A 1 84 ? 0.202 12.747 -16.604 1.00 94.81 84 LEU A CA 1
ATOM 658 C C . LEU A 1 84 ? 0.030 13.681 -15.394 1.00 94.81 84 LEU A C 1
ATOM 660 O O . LEU A 1 84 ? -0.740 14.641 -15.463 1.00 94.81 84 LEU A O 1
ATOM 664 N N . PHE A 1 85 ? 0.711 13.404 -14.278 1.00 94.94 85 PHE A N 1
ATOM 665 C CA . PHE A 1 85 ? 0.673 14.240 -13.086 1.00 94.94 85 PHE A CA 1
ATOM 666 C C . PHE A 1 85 ? 1.833 15.252 -13.135 1.00 94.94 85 PHE A C 1
ATOM 668 O O . PHE A 1 85 ? 2.982 14.867 -13.324 1.00 94.94 85 PHE A O 1
ATOM 675 N N . PRO A 1 86 ? 1.574 16.563 -12.969 1.00 95.12 86 PRO A N 1
ATOM 676 C CA . PRO A 1 86 ? 2.546 17.614 -13.297 1.00 95.12 86 PRO A CA 1
ATOM 677 C C . PRO A 1 86 ? 3.709 17.753 -12.305 1.00 95.12 86 PRO A C 1
ATOM 679 O O . PRO A 1 86 ? 4.559 18.624 -12.476 1.00 95.12 86 PRO A O 1
ATOM 682 N N . LYS A 1 87 ? 3.714 16.982 -11.219 1.00 94.31 87 LYS A N 1
ATOM 683 C CA . LYS A 1 87 ? 4.715 17.059 -10.153 1.00 94.31 87 LYS A CA 1
ATOM 684 C C . LYS A 1 87 ? 5.187 15.661 -9.810 1.00 94.31 87 LYS A C 1
ATOM 686 O O . LYS A 1 87 ? 4.441 14.706 -9.976 1.00 94.31 87 LYS A O 1
ATOM 691 N N . GLU A 1 88 ? 6.378 15.557 -9.241 1.00 91.56 88 GLU A N 1
ATOM 692 C CA . GLU A 1 88 ? 6.768 14.316 -8.588 1.00 91.56 88 GLU A CA 1
ATOM 693 C C . GLU A 1 88 ? 5.780 13.991 -7.458 1.00 91.56 88 GLU A C 1
ATOM 695 O O . GLU A 1 88 ? 5.335 14.871 -6.707 1.00 91.56 88 GLU A O 1
ATOM 700 N N . LYS A 1 89 ? 5.410 12.716 -7.357 1.00 93.81 89 LYS A N 1
ATOM 701 C CA . LYS A 1 89 ? 4.521 12.212 -6.319 1.00 93.81 89 LYS A CA 1
ATOM 702 C C . LYS A 1 89 ? 5.192 11.033 -5.640 1.00 93.81 89 LYS A C 1
ATOM 704 O O . LYS A 1 89 ? 5.624 10.103 -6.305 1.00 93.81 89 LYS A O 1
ATOM 709 N N . ARG A 1 90 ? 5.208 11.057 -4.310 1.00 92.00 90 ARG A N 1
ATOM 710 C CA . ARG A 1 90 ? 5.524 9.885 -3.492 1.00 92.00 90 ARG A CA 1
ATOM 711 C C . ARG A 1 90 ? 4.257 9.190 -3.021 1.00 92.00 90 ARG A C 1
ATOM 713 O O . ARG A 1 90 ? 3.217 9.847 -2.878 1.00 92.00 90 ARG A O 1
ATOM 720 N N . GLU A 1 91 ? 4.327 7.886 -2.815 1.00 92.00 91 GLU A N 1
ATOM 721 C CA . GLU A 1 91 ? 3.246 7.098 -2.236 1.00 92.00 91 GLU A CA 1
ATOM 722 C C . GLU A 1 91 ? 2.852 7.635 -0.852 1.00 92.00 91 GLU A C 1
ATOM 724 O O . GLU A 1 91 ? 3.556 8.426 -0.220 1.00 92.00 91 GLU A O 1
ATOM 729 N N . GLY A 1 92 ? 1.648 7.296 -0.420 1.00 92.88 92 GLY A N 1
ATOM 730 C CA . GLY A 1 92 ? 1.142 7.683 0.886 1.00 92.88 92 GLY A CA 1
ATOM 731 C C . GLY A 1 92 ? -0.147 6.939 1.144 1.00 92.88 92 GLY A C 1
ATOM 732 O O . GLY A 1 92 ? -1.000 6.863 0.255 1.00 92.88 92 GLY A O 1
ATOM 733 N N . TRP A 1 93 ? -0.280 6.405 2.349 1.00 95.00 93 TRP A N 1
ATOM 734 C CA . TRP A 1 93 ? -1.314 5.432 2.658 1.00 95.00 93 TRP A CA 1
ATOM 735 C C . TRP A 1 93 ? -2.255 5.973 3.717 1.00 95.00 93 TRP A C 1
ATOM 737 O O . TRP A 1 93 ? -1.860 6.708 4.624 1.00 95.00 93 TRP A O 1
ATOM 747 N N . TRP A 1 94 ? -3.526 5.613 3.598 1.00 96.69 94 TRP A N 1
ATOM 748 C CA . TRP A 1 94 ? -4.526 5.867 4.623 1.00 96.69 94 TRP A CA 1
ATOM 749 C C . TRP A 1 94 ? -4.951 4.543 5.234 1.00 96.69 94 TRP A C 1
ATOM 751 O O . TRP A 1 94 ? -5.497 3.684 4.548 1.00 96.69 94 TRP A O 1
ATOM 761 N N . ILE A 1 95 ? -4.730 4.407 6.536 1.00 96.56 95 ILE A N 1
ATOM 762 C CA . ILE A 1 95 ? -5.301 3.333 7.339 1.00 96.56 95 ILE A CA 1
ATOM 763 C C . ILE A 1 95 ? -6.665 3.805 7.815 1.00 96.56 95 ILE A C 1
ATOM 765 O O . ILE A 1 95 ? -6.765 4.792 8.550 1.00 96.56 95 ILE A O 1
ATOM 769 N N . VAL A 1 96 ? -7.705 3.116 7.355 1.00 96.50 96 VAL A N 1
ATOM 770 C CA . VAL A 1 96 ? -9.102 3.443 7.640 1.00 96.50 96 VAL A CA 1
ATOM 771 C C . VAL A 1 96 ? -9.714 2.313 8.449 1.00 96.50 96 VAL A C 1
ATOM 773 O O . VAL A 1 96 ? -9.670 1.157 8.039 1.00 96.50 96 VAL A O 1
ATOM 776 N N . ILE A 1 97 ? -10.310 2.659 9.585 1.00 95.81 97 ILE A N 1
ATOM 777 C CA . ILE A 1 97 ? -11.111 1.744 10.396 1.00 95.81 97 ILE A CA 1
ATOM 778 C 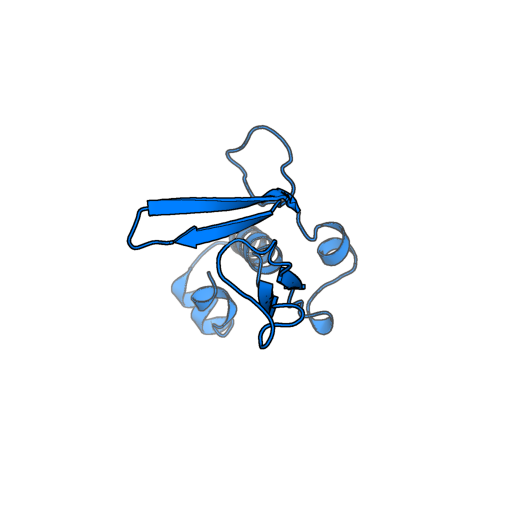C . ILE A 1 97 ? -12.548 2.251 10.334 1.00 95.81 97 ILE A C 1
ATOM 780 O O . ILE A 1 97 ? -12.811 3.419 10.627 1.00 95.81 97 ILE A O 1
ATOM 784 N N . GLY A 1 98 ? -13.480 1.389 9.943 1.00 95.56 98 GLY A N 1
ATOM 785 C CA . GLY A 1 98 ? -14.882 1.750 9.776 1.00 95.56 98 GLY A CA 1
ATOM 786 C C . GLY A 1 98 ? -15.797 0.533 9.765 1.00 95.56 98 GLY A C 1
ATOM 787 O O . GLY A 1 98 ? -15.338 -0.598 9.612 1.00 95.56 98 GLY A O 1
ATOM 788 N N . ASP A 1 99 ? -17.093 0.782 9.916 1.00 95.56 99 ASP A N 1
ATOM 789 C CA . ASP A 1 99 ? -18.138 -0.227 9.770 1.00 95.56 99 ASP A CA 1
ATOM 790 C C . ASP A 1 99 ? -18.865 -0.031 8.435 1.00 95.56 99 ASP A C 1
ATOM 792 O O . ASP A 1 99 ? -19.526 0.982 8.189 1.00 95.56 99 ASP A O 1
ATOM 796 N N . THR A 1 100 ? -18.753 -1.033 7.564 1.00 95.62 100 THR A N 1
ATOM 797 C CA . THR A 1 100 ? -19.332 -1.024 6.217 1.00 95.62 100 THR A CA 1
ATOM 798 C C . THR A 1 100 ? -20.854 -1.128 6.219 1.00 95.62 100 THR A C 1
ATOM 800 O O . THR A 1 100 ? -21.490 -0.672 5.270 1.00 95.62 100 THR A O 1
ATOM 803 N N . LYS A 1 101 ? -21.465 -1.685 7.274 1.00 97.06 101 LYS A N 1
ATOM 804 C CA . LYS A 1 101 ? -22.926 -1.841 7.364 1.00 97.06 101 LYS A CA 1
ATOM 805 C C . LYS A 1 101 ? -23.612 -0.521 7.680 1.00 97.06 101 LYS A C 1
ATOM 807 O O . LYS A 1 101 ? -24.666 -0.225 7.124 1.00 97.06 101 LYS A O 1
ATOM 812 N N . THR A 1 102 ? -23.017 0.259 8.576 1.00 96.81 102 THR A N 1
ATOM 813 C CA . THR A 1 102 ? -23.517 1.585 8.966 1.00 96.81 102 THR A CA 1
ATOM 814 C C . THR A 1 102 ? -22.910 2.714 8.138 1.00 96.81 102 THR A C 1
ATOM 816 O O . THR A 1 102 ? -23.344 3.857 8.267 1.00 96.81 102 THR A O 1
ATOM 819 N N . ASN A 1 103 ? -21.939 2.397 7.274 1.00 95.44 103 ASN A N 1
ATOM 820 C CA . ASN A 1 103 ? -21.153 3.359 6.505 1.00 95.44 103 ASN A CA 1
ATOM 821 C C . ASN A 1 103 ? -20.515 4.433 7.408 1.00 95.44 103 ASN A C 1
ATOM 823 O O . ASN A 1 103 ? -20.564 5.629 7.115 1.00 95.44 103 ASN A O 1
ATOM 827 N N . SER A 1 104 ? -19.962 4.002 8.544 1.00 96.12 104 SER A N 1
ATOM 828 C CA . SER A 1 104 ? -19.360 4.887 9.541 1.00 96.12 104 SER A CA 1
ATOM 829 C C . SER A 1 104 ? -17.838 4.758 9.547 1.00 96.12 104 SER A C 1
ATOM 831 O O . SER A 1 104 ? -17.285 3.659 9.515 1.00 96.12 104 SER A O 1
ATOM 833 N N . LEU A 1 105 ? -17.149 5.900 9.585 1.00 96.44 105 LEU A N 1
ATOM 834 C CA . LEU A 1 105 ? -15.697 5.973 9.730 1.00 96.44 105 LEU A CA 1
ATOM 835 C C . LEU A 1 105 ? -15.364 6.181 11.208 1.00 96.44 105 LEU A C 1
ATOM 837 O O . LEU A 1 105 ? -15.787 7.171 11.802 1.00 96.44 105 LEU A O 1
ATOM 841 N N . LEU A 1 106 ? -14.614 5.246 11.787 1.00 93.94 106 LEU A N 1
ATOM 842 C CA . LEU A 1 106 ? -14.247 5.246 13.205 1.00 93.94 106 LEU A CA 1
ATOM 843 C C . LEU A 1 106 ? -12.880 5.893 13.430 1.00 93.94 106 LEU A C 1
ATOM 845 O O . LEU A 1 106 ? -12.691 6.630 14.394 1.00 93.94 106 LEU A O 1
ATOM 849 N N . SER A 1 107 ? -11.920 5.630 12.541 1.00 95.25 107 SER A N 1
ATOM 850 C CA . SER A 1 107 ? -10.577 6.200 12.627 1.00 95.25 107 SER A CA 1
ATOM 851 C C . SER A 1 107 ? -9.911 6.279 11.257 1.00 95.25 107 SER A C 1
ATOM 853 O O . SER A 1 107 ? -10.166 5.457 10.374 1.00 95.25 107 SER A O 1
ATOM 855 N N . LEU A 1 108 ? -9.051 7.282 11.088 1.00 96.50 108 LEU A N 1
ATOM 856 C CA . LEU A 1 108 ? -8.268 7.526 9.884 1.00 96.50 108 LEU A CA 1
ATOM 857 C C . LEU A 1 108 ? -6.864 7.971 10.287 1.00 96.50 108 LEU A C 1
ATOM 859 O O . LEU A 1 108 ? -6.705 8.947 11.022 1.00 96.50 108 LEU A O 1
ATOM 863 N N . LYS A 1 109 ? -5.841 7.301 9.757 1.00 96.50 109 LYS A N 1
ATOM 864 C CA . LYS A 1 109 ? -4.444 7.703 9.933 1.00 96.50 109 LYS A CA 1
ATOM 865 C C . LYS A 1 109 ? -3.719 7.690 8.596 1.00 96.50 109 LYS A C 1
ATOM 867 O O . LYS A 1 109 ? -3.781 6.705 7.870 1.00 96.50 109 LYS A O 1
ATOM 872 N N . ARG A 1 110 ? -3.009 8.777 8.290 1.00 95.31 110 ARG A N 1
ATOM 873 C CA . ARG A 1 110 ? -2.084 8.833 7.157 1.00 95.31 110 ARG A CA 1
ATOM 874 C C . ARG A 1 110 ? -0.705 8.341 7.590 1.00 95.31 110 ARG A C 1
ATOM 876 O O . ARG A 1 110 ? -0.229 8.774 8.642 1.00 95.31 110 ARG A O 1
ATOM 883 N N . VAL A 1 111 ? -0.099 7.482 6.779 1.00 90.62 111 VAL A N 1
ATOM 884 C CA . VAL A 1 111 ? 1.284 7.006 6.910 1.00 90.62 111 VAL A CA 1
ATOM 885 C C . VAL A 1 111 ? 2.065 7.259 5.628 1.00 90.62 111 VAL A C 1
ATOM 887 O O . VAL A 1 111 ? 1.430 7.357 4.546 1.00 90.62 111 VAL A O 1
#